Protein AF-A0A962NFB7-F1 (afdb_monomer_lite)

pLDDT: mean 92.89, std 8.45, range [60.53, 98.75]

Sequence (131 aa):
GVVGYKTHCKMLLVVRREGEKLRRYAHLSTGNYHPGTSTAYTDIGLLTSDRDLCEDVNKLFSQMSGLGPVIKLKYLLQSPFTLHRGMLEKIGREIEHAAAGRPARIMAKMNSLSEPTVIQALYEASIAGVQ

Structure (mmCIF, N/CA/C/O backbone):
data_AF-A0A962NFB7-F1
#
_entry.id   AF-A0A962NFB7-F1
#
loop_
_atom_site.group_PDB
_atom_site.id
_atom_site.type_symbol
_atom_site.label_atom_id
_atom_site.label_alt_id
_atom_site.label_comp_id
_atom_site.label_asym_id
_atom_site.label_entity_id
_atom_site.label_seq_id
_atom_site.pdbx_PDB_ins_code
_atom_site.Cartn_x
_atom_site.Cartn_y
_atom_site.Cartn_z
_atom_site.occupancy
_atom_site.B_iso_or_equiv
_atom_site.auth_seq_id
_atom_site.auth_comp_id
_atom_site.auth_asym_id
_atom_site.auth_atom_id
_atom_site.pdbx_PDB_model_num
ATOM 1 N N . GLY A 1 1 ? 5.540 0.013 18.878 1.00 66.75 1 GLY A N 1
ATOM 2 C CA . GLY A 1 1 ? 6.089 -0.043 17.507 1.00 66.75 1 GLY A CA 1
ATOM 3 C C . GLY A 1 1 ? 6.787 -1.372 17.314 1.00 66.75 1 GLY A C 1
ATOM 4 O O . GLY A 1 1 ? 7.041 -2.045 18.304 1.00 66.75 1 GLY A O 1
ATOM 5 N N . VAL A 1 2 ? 7.107 -1.761 16.080 1.00 69.50 2 VAL A N 1
ATOM 6 C CA . VAL A 1 2 ? 7.889 -2.988 15.846 1.00 69.50 2 VAL A CA 1
ATOM 7 C C . VAL A 1 2 ? 9.354 -2.704 16.192 1.00 69.50 2 VAL A C 1
ATOM 9 O O . VAL A 1 2 ? 9.937 -1.759 15.660 1.00 69.50 2 VAL A O 1
ATOM 12 N N . VAL A 1 3 ? 9.935 -3.480 17.111 1.00 74.00 3 VAL A N 1
ATOM 13 C CA . VAL A 1 3 ? 11.329 -3.301 17.554 1.00 74.00 3 VAL A CA 1
ATOM 14 C C . VAL A 1 3 ? 12.264 -3.365 16.343 1.00 74.00 3 VAL A C 1
ATOM 16 O O . VAL A 1 3 ? 12.136 -4.255 15.509 1.00 74.00 3 VAL A O 1
ATOM 19 N N . GLY A 1 4 ? 13.175 -2.395 16.230 1.00 78.06 4 GLY A N 1
ATOM 20 C CA . GLY A 1 4 ? 14.117 -2.294 15.109 1.00 78.06 4 GLY A CA 1
ATOM 21 C C . GLY A 1 4 ? 13.579 -1.590 13.856 1.00 78.06 4 GLY A C 1
ATOM 22 O O . GLY A 1 4 ? 14.352 -1.353 12.933 1.00 78.06 4 GLY A O 1
ATOM 23 N N . TYR A 1 5 ? 12.301 -1.188 13.822 1.00 81.31 5 TYR A N 1
ATOM 24 C CA . TYR A 1 5 ? 11.704 -0.535 12.652 1.00 81.31 5 TYR A CA 1
ATOM 25 C C . TYR A 1 5 ? 11.074 0.817 12.979 1.00 81.31 5 TYR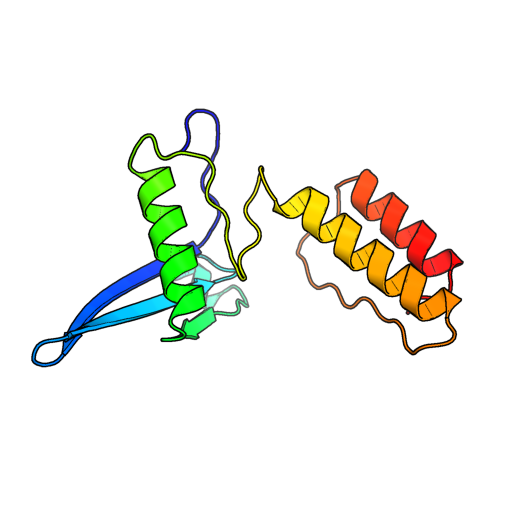 A C 1
ATOM 27 O O . TYR A 1 5 ? 10.320 0.984 13.941 1.00 81.31 5 TYR A O 1
ATOM 35 N N . LYS A 1 6 ? 11.329 1.798 12.109 1.00 84.31 6 LYS A N 1
ATOM 36 C CA . LYS A 1 6 ? 10.626 3.083 12.137 1.00 84.31 6 LYS A CA 1
ATOM 37 C C . LYS A 1 6 ? 9.248 2.930 11.497 1.00 84.31 6 LYS A C 1
ATOM 39 O O . LYS A 1 6 ? 9.107 2.356 10.422 1.00 84.31 6 LYS A O 1
ATOM 44 N N . THR A 1 7 ? 8.230 3.488 12.143 1.00 88.31 7 THR A N 1
ATOM 45 C CA . THR A 1 7 ? 6.879 3.562 11.574 1.00 88.31 7 THR A CA 1
ATOM 46 C C . THR A 1 7 ? 6.779 4.789 10.670 1.00 88.31 7 THR A C 1
ATOM 48 O O . THR A 1 7 ? 6.965 5.906 11.139 1.00 88.31 7 THR A O 1
ATOM 51 N N . HIS A 1 8 ? 6.477 4.583 9.385 1.00 92.81 8 HIS A N 1
ATOM 52 C CA . HIS A 1 8 ? 6.335 5.662 8.394 1.00 92.81 8 HIS A CA 1
ATOM 53 C C . HIS A 1 8 ? 4.958 5.694 7.703 1.00 92.81 8 HIS A C 1
ATOM 55 O O . HIS A 1 8 ? 4.676 6.589 6.903 1.00 92.81 8 HIS A O 1
ATOM 61 N N . CYS A 1 9 ? 4.079 4.727 7.978 1.00 93.44 9 CYS A N 1
ATOM 62 C CA . CYS A 1 9 ? 2.698 4.768 7.502 1.00 93.44 9 CYS A CA 1
ATOM 63 C C . CYS A 1 9 ? 1.920 5.874 8.226 1.00 93.44 9 CYS A C 1
ATOM 65 O O . CYS A 1 9 ? 2.101 6.073 9.428 1.00 93.44 9 CYS A O 1
ATOM 67 N N . LYS A 1 10 ? 1.033 6.574 7.513 1.00 95.69 10 LYS A N 1
ATOM 68 C CA . LYS A 1 10 ? 0.116 7.542 8.120 1.00 95.69 10 LYS A CA 1
ATOM 69 C C . LYS A 1 10 ? -1.289 7.008 7.998 1.00 95.69 10 LYS A C 1
ATOM 71 O O . LYS A 1 10 ? -1.876 7.000 6.921 1.00 95.69 10 LYS A O 1
ATOM 76 N N . MET A 1 11 ? -1.784 6.506 9.118 1.00 96.31 11 MET A N 1
ATOM 77 C CA . MET A 1 11 ? -3.095 5.893 9.212 1.00 96.31 11 MET A CA 1
ATOM 78 C C . MET A 1 11 ? -3.775 6.340 10.497 1.00 96.31 11 MET A C 1
ATOM 80 O O . MET A 1 11 ? -3.103 6.625 11.487 1.00 96.31 11 MET A O 1
ATOM 84 N N . LEU A 1 12 ? -5.097 6.401 10.468 1.00 97.00 12 LEU A N 1
ATOM 85 C CA . LEU A 1 12 ? -5.939 6.650 11.629 1.00 97.00 12 LEU A CA 1
ATOM 86 C C . LEU A 1 12 ? -7.107 5.670 11.582 1.00 97.00 12 LEU A C 1
ATOM 88 O O . LEU A 1 12 ? -7.645 5.400 10.510 1.00 97.00 12 LEU A O 1
ATOM 92 N N . LEU A 1 13 ? -7.490 5.136 1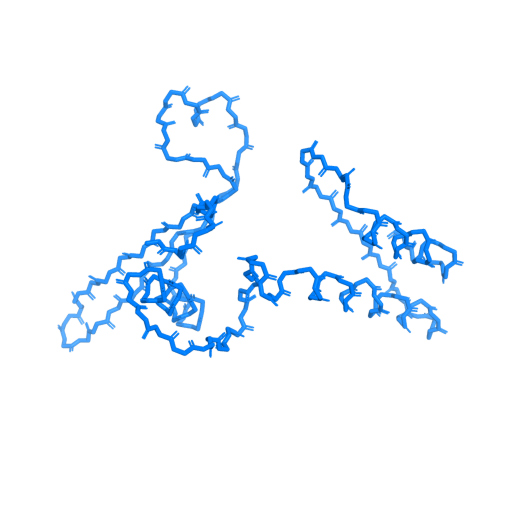2.739 1.00 97.75 13 LEU A N 1
ATOM 93 C CA . LEU A 1 13 ? -8.644 4.257 12.885 1.00 97.75 13 LEU A CA 1
ATOM 94 C C . LEU A 1 13 ? -9.585 4.843 13.934 1.00 97.75 13 LEU A C 1
ATOM 96 O O . LEU A 1 13 ? -9.206 4.997 15.093 1.00 97.75 13 LEU A O 1
ATOM 100 N N . VAL A 1 14 ? -10.817 5.145 13.532 1.00 97.88 14 VAL A N 1
ATOM 101 C CA . VAL A 1 14 ? -11.905 5.510 14.443 1.00 97.88 14 VAL A CA 1
ATOM 102 C C . VAL A 1 14 ? -12.782 4.289 14.645 1.00 97.88 14 VAL A C 1
ATOM 104 O O . VAL A 1 14 ? -13.303 3.730 13.680 1.00 97.88 14 VAL A O 1
ATOM 107 N N . VAL A 1 15 ? -12.985 3.901 15.901 1.00 96.75 15 VAL A N 1
ATOM 108 C CA . VAL A 1 15 ? -13.995 2.912 16.281 1.00 96.75 15 VAL A CA 1
ATOM 109 C C . VAL A 1 15 ? -15.134 3.658 16.961 1.00 96.75 15 VAL A C 1
ATOM 111 O O . VAL A 1 15 ? -14.949 4.254 18.019 1.00 96.75 15 VAL A O 1
ATOM 114 N N . ARG A 1 16 ? -16.311 3.648 16.338 1.00 97.31 16 ARG A N 1
ATOM 115 C CA . ARG A 1 16 ? -17.501 4.361 16.804 1.00 97.31 16 ARG A CA 1
ATOM 116 C C . ARG A 1 16 ? -18.615 3.366 17.098 1.00 97.31 16 ARG A C 1
ATOM 118 O O . ARG A 1 16 ? -18.866 2.456 16.313 1.00 97.31 16 ARG A O 1
ATOM 125 N N . ARG A 1 17 ? -19.311 3.550 18.219 1.00 97.25 17 ARG A N 1
ATOM 126 C CA . ARG A 1 17 ? -20.564 2.841 18.495 1.00 97.25 17 ARG A CA 1
ATOM 127 C C . ARG A 1 17 ? -21.703 3.522 17.736 1.00 97.25 17 ARG A C 1
ATOM 129 O O . ARG A 1 17 ? -21.922 4.718 17.906 1.00 97.25 17 ARG A O 1
ATOM 136 N N . GLU A 1 18 ? -22.415 2.757 16.918 1.00 96.62 18 GLU A N 1
ATOM 137 C CA . GLU A 1 18 ? -23.603 3.191 16.181 1.00 96.62 18 GLU A CA 1
ATOM 138 C C . GLU A 1 18 ? -24.757 2.239 16.512 1.00 96.62 18 GLU A C 1
ATOM 140 O O . GLU A 1 18 ? -24.816 1.104 16.031 1.00 96.62 18 GLU A O 1
ATOM 145 N N . GLY A 1 19 ? -25.635 2.686 17.416 1.00 95.50 19 GLY A N 1
ATOM 146 C CA . GLY A 1 19 ? -26.621 1.823 18.065 1.00 95.50 19 GLY A CA 1
ATOM 147 C C . GLY A 1 19 ? -25.937 0.693 18.838 1.00 95.50 19 GLY A C 1
ATOM 148 O O . GLY A 1 19 ? -25.038 0.924 19.648 1.00 95.50 19 GLY A O 1
ATOM 149 N N . GLU A 1 20 ? -26.330 -0.544 18.548 1.00 94.94 20 GLU A N 1
ATOM 150 C CA . GLU A 1 20 ? -25.762 -1.745 19.174 1.00 94.94 20 GLU A CA 1
ATOM 151 C C . GLU A 1 20 ? -24.484 -2.255 18.487 1.00 94.94 20 GLU A C 1
ATOM 153 O O . GLU A 1 20 ? -23.848 -3.189 18.976 1.00 94.94 20 GLU A O 1
ATOM 158 N N . LYS A 1 21 ? -24.074 -1.659 17.358 1.00 94.88 21 LYS A N 1
ATOM 159 C CA . LYS A 1 21 ? -22.941 -2.141 16.554 1.00 94.88 21 LYS A CA 1
ATOM 160 C C . LYS A 1 21 ? -21.720 -1.239 16.700 1.00 94.88 21 LYS A C 1
ATOM 162 O O . LYS A 1 21 ? -21.830 -0.022 16.837 1.00 94.88 21 LYS A O 1
ATOM 167 N N . LEU A 1 22 ? -20.533 -1.837 16.617 1.00 94.94 22 LEU A N 1
ATOM 168 C CA . LEU A 1 22 ? -19.289 -1.096 16.419 1.00 94.94 22 LEU A CA 1
ATOM 169 C C . LEU A 1 22 ? -19.031 -0.927 14.921 1.00 94.94 22 LEU A C 1
ATOM 171 O O . LEU A 1 22 ? -19.060 -1.893 14.156 1.00 94.94 22 LEU A O 1
ATOM 175 N N . ARG A 1 23 ? -18.761 0.308 14.513 1.00 96.50 23 ARG A N 1
ATOM 176 C CA . ARG A 1 23 ? -18.359 0.693 13.162 1.00 96.50 23 ARG A CA 1
ATOM 177 C C . ARG A 1 23 ? -16.930 1.200 13.191 1.00 96.50 23 ARG A C 1
ATOM 179 O O . ARG A 1 23 ? -16.503 1.834 14.156 1.00 96.50 23 ARG A O 1
ATOM 186 N N . ARG A 1 24 ? -16.187 0.898 12.131 1.00 97.88 24 ARG A N 1
ATOM 187 C CA . ARG A 1 24 ? -14.807 1.341 11.961 1.00 97.88 24 ARG A CA 1
ATOM 188 C C . ARG A 1 24 ? -14.710 2.250 10.749 1.00 97.88 24 ARG A C 1
ATOM 190 O O . ARG A 1 24 ? -15.329 1.970 9.726 1.00 97.88 24 ARG A O 1
ATOM 197 N N . TYR A 1 25 ? -13.914 3.299 10.891 1.00 98.31 25 TYR A N 1
ATOM 198 C CA . TYR A 1 25 ? -13.541 4.209 9.819 1.00 98.31 25 TYR A CA 1
ATOM 199 C C . TYR A 1 25 ? -12.027 4.312 9.803 1.00 98.31 25 TYR A C 1
ATOM 201 O O . TYR A 1 25 ? -11.416 4.534 10.849 1.00 98.31 25 TYR A O 1
ATOM 209 N N . ALA A 1 26 ? -11.424 4.139 8.635 1.00 98.44 26 ALA A N 1
ATOM 210 C CA . ALA A 1 26 ? -9.987 4.258 8.465 1.00 98.44 26 ALA A CA 1
ATOM 211 C C . ALA A 1 26 ? -9.664 5.451 7.572 1.00 98.44 26 ALA A C 1
ATOM 213 O O . ALA A 1 26 ? -10.321 5.668 6.554 1.00 98.44 26 ALA A O 1
ATOM 214 N N . HIS A 1 27 ? -8.626 6.191 7.942 1.00 98.25 27 HIS A N 1
ATOM 215 C CA . HIS A 1 27 ? -7.965 7.137 7.059 1.00 98.25 27 HIS A CA 1
ATOM 216 C C . HIS A 1 27 ? -6.554 6.635 6.753 1.00 98.25 27 HIS A C 1
ATOM 218 O O . HIS A 1 27 ? -5.831 6.275 7.683 1.00 98.25 27 HIS A O 1
ATOM 224 N N . LEU A 1 28 ? -6.158 6.612 5.480 1.00 97.62 28 LEU A N 1
ATOM 225 C CA . LEU A 1 28 ? -4.800 6.297 5.026 1.00 97.62 28 LEU A CA 1
ATOM 226 C C . LEU A 1 28 ? -4.278 7.450 4.170 1.00 97.62 28 LEU A C 1
ATOM 228 O O . LEU A 1 28 ? -5.000 7.924 3.299 1.00 97.62 28 LEU A O 1
ATOM 232 N N . SER A 1 29 ? -3.039 7.886 4.394 1.00 96.50 29 SER A N 1
ATOM 233 C CA . SER A 1 29 ? -2.470 9.053 3.709 1.00 96.50 29 SER A CA 1
ATOM 234 C C . SER A 1 29 ? -1.053 8.817 3.195 1.00 96.50 29 SER A C 1
ATOM 236 O O . SER A 1 29 ? -0.240 8.148 3.849 1.00 96.50 29 SER A O 1
ATOM 238 N N . THR A 1 30 ? -0.733 9.424 2.048 1.00 95.88 30 THR A N 1
ATOM 239 C CA . THR A 1 30 ? 0.656 9.564 1.575 1.00 95.88 30 THR A CA 1
ATOM 240 C C . THR A 1 30 ? 1.451 10.528 2.464 1.00 95.88 30 THR A C 1
ATOM 242 O O . THR A 1 30 ? 2.628 10.274 2.754 1.00 95.88 30 THR A O 1
ATOM 245 N N . GLY A 1 31 ? 0.773 11.556 2.978 1.00 92.44 31 GLY A N 1
ATOM 246 C CA . GLY A 1 31 ? 1.318 12.659 3.766 1.00 92.44 31 GLY A CA 1
ATOM 247 C C . GLY A 1 31 ? 1.153 12.508 5.267 1.00 92.44 31 GLY A C 1
ATOM 248 O O . GLY A 1 31 ? 0.478 11.600 5.752 1.00 92.44 31 GLY A O 1
ATOM 249 N N . ASN A 1 32 ? 1.783 13.413 6.014 1.00 91.75 32 ASN A N 1
ATOM 250 C CA . ASN A 1 32 ? 1.646 13.510 7.466 1.00 91.75 32 ASN A CA 1
ATOM 251 C C . ASN A 1 32 ? 0.480 14.416 7.895 1.00 91.75 32 ASN A C 1
ATOM 253 O O . ASN A 1 32 ? -0.057 15.177 7.100 1.00 91.75 32 ASN A O 1
ATOM 257 N N . TYR A 1 33 ? 0.083 14.304 9.165 1.00 90.00 33 TYR A N 1
ATOM 258 C CA . TYR A 1 33 ? -1.019 15.081 9.748 1.00 90.00 33 TYR A CA 1
ATOM 259 C C . TYR A 1 33 ? -0.575 16.441 10.312 1.00 90.00 33 TYR A C 1
ATOM 261 O O . TYR A 1 33 ? -1.358 17.096 10.993 1.00 90.00 33 TYR A O 1
ATOM 269 N N . HIS A 1 34 ? 0.678 16.858 10.099 1.00 89.75 34 HIS A N 1
ATOM 270 C CA . HIS A 1 34 ? 1.198 18.101 10.656 1.00 89.75 34 HIS A CA 1
ATOM 271 C C . HIS A 1 34 ? 0.666 19.306 9.852 1.00 89.75 34 HIS A C 1
ATOM 273 O O . HIS A 1 34 ? 1.018 19.445 8.674 1.00 89.75 34 HIS A O 1
ATOM 279 N N . PRO A 1 35 ? -0.119 20.218 10.468 1.00 82.56 35 PRO A N 1
ATOM 280 C CA . PRO A 1 35 ? -0.798 21.304 9.752 1.00 82.56 35 PRO A CA 1
ATOM 281 C C . PRO A 1 35 ? 0.144 22.213 8.956 1.00 82.56 35 PRO A C 1
ATOM 283 O O . PRO A 1 35 ? -0.195 22.672 7.871 1.00 82.56 35 PRO A O 1
ATOM 286 N N . GLY A 1 36 ? 1.355 22.445 9.476 1.00 81.25 36 GLY A N 1
ATOM 287 C CA . GLY A 1 36 ? 2.347 23.300 8.819 1.00 81.25 36 GLY A CA 1
ATOM 288 C C . GLY A 1 36 ? 2.916 22.722 7.521 1.00 81.25 36 GLY A C 1
ATOM 289 O O . GLY A 1 36 ? 3.398 23.476 6.687 1.00 81.25 36 GLY A O 1
ATOM 290 N N . THR A 1 37 ? 2.867 21.399 7.331 1.00 81.12 37 THR A N 1
ATOM 291 C CA . THR A 1 37 ? 3.320 20.764 6.085 1.00 81.12 37 THR A CA 1
ATOM 292 C C . THR A 1 37 ? 2.149 20.418 5.173 1.00 81.12 37 THR A C 1
ATOM 294 O O . THR A 1 37 ? 2.294 20.491 3.959 1.00 81.12 37 THR A O 1
ATOM 297 N N . SER A 1 38 ? 0.966 20.115 5.711 1.00 80.62 38 SER A N 1
ATOM 298 C CA . SER A 1 38 ? -0.190 19.734 4.887 1.00 80.62 38 SER A CA 1
ATOM 299 C C . SER A 1 38 ? -0.688 20.842 3.950 1.00 80.62 38 SER A C 1
ATOM 301 O O . SER A 1 38 ? -1.406 20.550 3.004 1.00 80.62 38 SER A O 1
ATOM 303 N N . THR A 1 39 ? -0.329 22.106 4.196 1.00 81.25 39 THR A N 1
ATOM 304 C CA . THR A 1 39 ? -0.636 23.235 3.299 1.00 81.25 39 THR A CA 1
ATOM 305 C C . THR A 1 39 ? 0.397 23.429 2.188 1.00 81.25 39 THR A C 1
ATOM 307 O O . THR A 1 39 ? 0.092 24.063 1.182 1.00 81.25 39 THR A O 1
ATOM 310 N N . ALA A 1 40 ? 1.611 22.902 2.362 1.00 87.12 40 ALA A N 1
ATOM 311 C CA . ALA A 1 40 ? 2.726 23.081 1.434 1.00 87.12 40 ALA A CA 1
ATOM 312 C C . ALA A 1 40 ? 2.955 21.865 0.520 1.00 87.12 40 ALA A C 1
ATOM 314 O O . ALA A 1 40 ? 3.514 22.013 -0.565 1.00 87.12 40 ALA A O 1
ATOM 315 N N . TYR A 1 41 ? 2.539 20.668 0.944 1.00 88.88 41 TYR A N 1
ATOM 316 C CA . TYR A 1 41 ? 2.708 19.428 0.185 1.00 88.88 41 TYR A CA 1
ATOM 317 C C . TYR A 1 41 ? 1.391 18.959 -0.432 1.00 88.88 41 TYR A C 1
ATOM 319 O O . TYR A 1 41 ? 0.318 19.107 0.146 1.00 88.88 41 TYR A O 1
ATOM 327 N N . THR A 1 42 ? 1.482 18.370 -1.624 1.00 92.12 42 THR A N 1
ATOM 328 C CA . THR A 1 42 ? 0.354 17.678 -2.253 1.00 92.12 42 THR A CA 1
ATOM 329 C C . THR A 1 42 ? 0.357 16.221 -1.821 1.00 92.12 42 THR A C 1
ATOM 331 O O . THR A 1 42 ? 1.278 15.475 -2.154 1.00 92.12 42 THR A O 1
ATOM 334 N N . ASP A 1 43 ? -0.698 15.817 -1.125 1.00 93.94 43 ASP A N 1
ATOM 335 C CA . ASP A 1 43 ? -0.887 14.466 -0.616 1.00 93.94 43 ASP A CA 1
ATOM 336 C C . ASP A 1 43 ? -2.288 13.945 -0.934 1.00 93.94 43 ASP A C 1
ATOM 338 O O . ASP A 1 43 ? -3.227 14.714 -1.145 1.00 93.94 43 ASP A O 1
ATOM 342 N N . ILE A 1 44 ? -2.429 12.620 -0.957 1.00 94.88 44 ILE A N 1
ATOM 343 C CA . ILE A 1 44 ? -3.714 11.944 -1.138 1.00 94.88 44 ILE A CA 1
ATOM 344 C C . ILE A 1 44 ? -4.085 11.262 0.176 1.00 94.88 44 ILE A C 1
ATOM 346 O O . ILE A 1 44 ? -3.281 10.524 0.752 1.00 94.88 44 ILE A O 1
ATOM 350 N N . GLY A 1 45 ? -5.321 11.493 0.617 1.00 95.69 45 GLY A N 1
ATOM 351 C CA . GLY A 1 45 ? -5.946 10.820 1.750 1.00 95.69 45 GLY A CA 1
ATOM 352 C C . GLY A 1 45 ? -7.139 9.979 1.302 1.00 95.69 45 GLY A C 1
ATOM 353 O O . GLY A 1 45 ? -7.992 10.448 0.551 1.00 95.69 45 GLY A O 1
ATOM 354 N N . LEU A 1 46 ? -7.210 8.738 1.775 1.00 97.88 46 LEU A N 1
ATOM 355 C CA . LEU A 1 46 ? -8.363 7.857 1.626 1.00 97.88 46 LEU A CA 1
ATOM 356 C C . LEU A 1 46 ? -9.073 7.751 2.973 1.00 97.88 46 LEU A C 1
ATOM 358 O O . LEU A 1 46 ? -8.541 7.123 3.885 1.00 97.88 46 LEU A O 1
ATOM 362 N N . LEU A 1 47 ? -10.278 8.313 3.080 1.00 98.25 47 LEU A N 1
ATOM 363 C CA . LEU A 1 47 ? -11.202 8.054 4.185 1.00 98.25 47 LEU A CA 1
ATOM 364 C C . LEU A 1 47 ? -12.203 6.976 3.760 1.00 98.25 47 LEU A C 1
ATOM 366 O O . LEU A 1 47 ? -12.870 7.119 2.738 1.00 98.25 47 LEU A O 1
ATOM 370 N N . THR A 1 48 ? -12.322 5.899 4.534 1.00 98.25 48 THR A N 1
ATOM 371 C CA . THR A 1 48 ? -13.186 4.766 4.187 1.00 98.25 48 THR A CA 1
ATOM 372 C C . THR A 1 48 ? -13.864 4.139 5.402 1.00 98.25 48 THR A C 1
ATOM 374 O O . THR A 1 48 ? -13.396 4.261 6.534 1.00 98.25 48 THR A O 1
ATOM 377 N N . SER A 1 49 ? -14.960 3.428 5.140 1.00 97.94 49 SER A N 1
ATOM 378 C CA . SER A 1 49 ? -15.614 2.496 6.068 1.00 97.94 49 SER A CA 1
ATOM 379 C C . SER A 1 49 ? -15.667 1.066 5.508 1.00 97.94 49 SER A C 1
ATOM 381 O O . SER A 1 49 ? -16.429 0.233 6.004 1.00 97.94 49 SER A O 1
ATOM 383 N N . ASP A 1 50 ? -14.870 0.773 4.469 1.00 98.00 50 ASP A N 1
ATOM 384 C CA . ASP A 1 50 ? -14.731 -0.580 3.931 1.00 98.00 50 ASP A CA 1
ATOM 385 C C . ASP A 1 50 ? -14.291 -1.535 5.041 1.00 98.00 50 ASP A C 1
ATOM 387 O O . ASP A 1 50 ? -13.253 -1.349 5.681 1.00 98.00 50 ASP A O 1
ATOM 391 N N . ARG A 1 51 ? -15.107 -2.564 5.277 1.00 96.12 51 ARG A N 1
ATOM 392 C CA . ARG A 1 51 ? -14.944 -3.456 6.425 1.00 96.12 51 ARG A CA 1
ATOM 393 C C . ARG A 1 51 ? -13.584 -4.141 6.421 1.00 96.12 51 ARG A C 1
ATOM 395 O O . ARG A 1 51 ? -12.965 -4.256 7.477 1.00 96.12 51 ARG A O 1
ATOM 402 N N . ASP A 1 52 ? -13.147 -4.612 5.262 1.00 96.81 52 ASP A N 1
ATOM 403 C CA . ASP A 1 52 ? -11.955 -5.437 5.160 1.00 96.81 52 ASP A CA 1
ATOM 404 C C . ASP A 1 52 ? -10.685 -4.568 5.200 1.00 96.81 52 ASP A C 1
ATOM 406 O O . ASP A 1 52 ? -9.712 -4.948 5.851 1.00 96.81 52 ASP A O 1
ATOM 410 N N . LEU A 1 53 ? -10.708 -3.362 4.616 1.00 97.19 53 LEU A N 1
ATOM 411 C CA . LEU A 1 53 ? -9.610 -2.400 4.753 1.00 97.19 53 LEU A CA 1
ATOM 412 C C . LEU A 1 53 ? -9.495 -1.870 6.189 1.00 97.19 53 LEU A C 1
ATOM 414 O O . LEU A 1 53 ? -8.392 -1.764 6.725 1.00 97.19 53 LEU A O 1
ATOM 418 N N . CYS A 1 54 ? -10.620 -1.579 6.849 1.00 97.56 54 CYS A N 1
ATOM 419 C CA . CYS A 1 54 ? -10.619 -1.197 8.261 1.00 97.56 54 CYS A CA 1
ATOM 420 C C . CYS A 1 54 ? -10.095 -2.320 9.168 1.00 97.56 54 CYS A C 1
ATOM 422 O O . CYS A 1 54 ? -9.427 -2.034 10.163 1.00 97.56 54 CYS A O 1
ATOM 424 N N . GLU A 1 55 ? -10.381 -3.584 8.846 1.00 95.75 55 GLU A N 1
ATOM 425 C CA . GLU A 1 55 ? -9.850 -4.734 9.582 1.00 95.75 55 GLU A CA 1
ATOM 426 C C . GLU A 1 55 ? -8.337 -4.896 9.377 1.00 95.75 55 GLU A C 1
ATOM 428 O O . GLU A 1 55 ? -7.614 -5.135 10.344 1.00 95.75 55 GLU A O 1
ATOM 433 N N . ASP A 1 56 ? -7.831 -4.690 8.158 1.00 95.94 56 ASP A N 1
ATOM 434 C CA . ASP A 1 56 ? -6.388 -4.669 7.889 1.00 95.94 56 ASP A CA 1
ATOM 435 C C . ASP A 1 56 ? -5.666 -3.584 8.709 1.00 95.94 56 ASP A C 1
ATOM 437 O O . ASP A 1 56 ? -4.642 -3.857 9.342 1.00 95.94 56 ASP A O 1
ATOM 441 N N . VAL A 1 57 ? -6.221 -2.368 8.762 1.00 96.00 57 VAL A N 1
ATOM 442 C CA . VAL A 1 57 ? -5.676 -1.266 9.577 1.00 96.00 57 VAL A CA 1
ATOM 443 C C . VAL A 1 57 ? -5.717 -1.608 11.071 1.00 96.00 57 VAL A C 1
ATOM 445 O O . VAL A 1 57 ? -4.746 -1.360 11.787 1.00 96.00 57 VAL A O 1
ATOM 448 N N . ASN A 1 58 ? -6.806 -2.215 11.551 1.00 94.19 58 ASN A N 1
ATOM 449 C CA . ASN A 1 58 ? -6.924 -2.664 12.939 1.00 94.19 58 ASN A CA 1
ATOM 450 C C . ASN A 1 58 ? -5.838 -3.691 13.301 1.00 94.19 58 ASN A C 1
ATOM 452 O O . ASN A 1 58 ? -5.147 -3.521 14.306 1.00 94.19 58 ASN A O 1
ATOM 456 N N . LYS A 1 59 ? -5.627 -4.705 12.452 1.00 92.25 59 LYS A N 1
ATOM 457 C CA . LYS A 1 59 ? -4.575 -5.719 12.638 1.00 92.25 59 LYS A CA 1
ATOM 458 C C . LYS A 1 59 ? -3.176 -5.104 12.679 1.00 92.25 59 LYS A C 1
ATOM 460 O O . LYS A 1 59 ? -2.374 -5.492 13.528 1.00 92.25 59 LYS A O 1
ATOM 465 N N . LEU A 1 60 ? -2.895 -4.136 11.802 1.00 91.69 60 LEU A N 1
ATOM 466 C CA . LEU A 1 60 ? -1.628 -3.398 11.804 1.00 91.69 60 LEU A CA 1
ATOM 467 C C . LEU A 1 60 ? -1.403 -2.661 13.127 1.00 91.69 60 LEU A C 1
ATOM 469 O O . LEU A 1 60 ? -0.329 -2.784 13.716 1.00 91.69 60 LEU A O 1
ATOM 473 N N . PHE A 1 61 ? -2.413 -1.941 13.626 1.00 91.62 61 PHE A N 1
ATOM 474 C CA . PHE A 1 61 ? -2.311 -1.271 14.924 1.00 91.62 61 PHE A CA 1
ATOM 475 C C . PHE A 1 61 ? -2.068 -2.267 16.059 1.00 91.62 61 PHE A C 1
ATOM 477 O O . PHE A 1 61 ? -1.163 -2.041 16.863 1.00 91.62 61 PHE A O 1
ATOM 484 N N . SER A 1 62 ? -2.796 -3.389 16.087 1.00 89.06 62 SER A N 1
ATOM 485 C CA . SER A 1 62 ? -2.594 -4.438 17.093 1.00 89.06 62 SER A CA 1
ATOM 486 C C . SER A 1 62 ? -1.166 -4.990 17.077 1.00 89.06 62 SER A C 1
ATOM 488 O O . SER A 1 62 ? -0.543 -5.073 18.136 1.00 89.06 62 SER A O 1
ATOM 490 N N . GLN A 1 63 ? -0.616 -5.283 15.892 1.00 85.75 63 GLN A N 1
ATOM 491 C CA . GLN A 1 63 ? 0.763 -5.762 15.731 1.00 85.75 63 GLN A CA 1
ATOM 492 C C . GLN A 1 63 ? 1.798 -4.716 16.176 1.00 85.75 63 GLN A C 1
ATOM 494 O O . GLN A 1 63 ? 2.842 -5.055 16.729 1.00 85.75 63 GLN A O 1
ATOM 499 N N . MET A 1 64 ? 1.526 -3.430 15.953 1.00 84.12 64 MET A N 1
ATOM 500 C CA . MET A 1 64 ? 2.412 -2.355 16.399 1.00 84.12 64 MET A CA 1
ATOM 501 C C . MET A 1 64 ? 2.375 -2.134 17.916 1.00 84.12 64 MET A C 1
ATOM 503 O O . MET A 1 64 ? 3.372 -1.653 18.467 1.00 84.12 64 MET A O 1
ATOM 507 N N . SER A 1 65 ? 1.247 -2.420 18.574 1.00 82.25 65 SER A N 1
ATOM 508 C CA . SER A 1 65 ? 1.048 -2.215 20.016 1.00 82.25 65 SER A CA 1
ATOM 509 C C . SER A 1 65 ? 1.408 -3.422 20.888 1.00 82.25 65 SER A C 1
ATOM 511 O O . SER A 1 65 ? 1.638 -3.239 22.079 1.00 82.25 65 SER A O 1
ATOM 513 N N . GLY A 1 66 ? 1.478 -4.635 20.336 1.00 70.00 66 GLY A N 1
ATOM 514 C CA . GLY A 1 66 ? 1.779 -5.844 21.106 1.00 70.00 66 GLY A CA 1
ATOM 515 C C . GLY A 1 66 ? 2.181 -7.021 20.219 1.00 70.00 66 GLY A C 1
ATOM 516 O O . GLY A 1 66 ? 1.859 -7.038 19.034 1.00 70.00 66 GLY A O 1
ATOM 517 N N . LEU A 1 67 ? 2.908 -7.984 20.801 1.00 60.53 67 LEU A N 1
ATOM 518 C CA . LEU A 1 67 ? 3.407 -9.221 20.179 1.00 60.53 67 LEU A CA 1
ATOM 519 C C . LEU A 1 67 ? 2.263 -10.036 19.549 1.00 60.53 67 LEU A C 1
ATOM 521 O O . LEU A 1 67 ? 1.706 -10.942 20.163 1.00 60.53 67 LEU A O 1
ATOM 525 N N . GLY A 1 68 ? 1.894 -9.683 18.322 1.00 60.75 68 GLY A N 1
ATOM 526 C CA . GLY A 1 68 ? 0.950 -10.420 17.494 1.00 60.75 68 GLY A CA 1
ATOM 527 C C . GLY A 1 68 ? 1.687 -11.304 16.484 1.00 60.75 68 GLY A C 1
ATOM 528 O O . GLY A 1 68 ? 2.758 -10.914 16.007 1.00 60.75 68 GLY A O 1
ATOM 529 N N . PRO A 1 69 ? 1.136 -12.480 16.129 1.00 63.66 69 PRO A N 1
ATOM 530 C CA . PRO A 1 69 ? 1.686 -13.320 15.068 1.00 63.66 69 PRO A CA 1
ATOM 531 C C . PRO A 1 69 ? 1.654 -12.597 13.712 1.00 63.66 69 PRO A C 1
ATOM 533 O O . PRO A 1 69 ? 1.031 -11.545 13.558 1.00 63.66 69 PRO A O 1
ATOM 536 N N . VAL A 1 70 ? 2.320 -13.177 12.710 1.00 65.12 70 VAL A N 1
ATOM 537 C CA . VAL A 1 70 ? 2.317 -12.670 11.329 1.00 65.12 70 VAL A CA 1
ATOM 538 C C . VAL A 1 70 ? 0.877 -12.461 10.853 1.00 65.12 70 VAL A C 1
ATOM 540 O O . VAL A 1 70 ? 0.088 -13.402 10.770 1.00 65.12 70 VAL A O 1
ATOM 543 N N . ILE A 1 71 ? 0.533 -11.213 10.540 1.00 79.88 71 ILE A N 1
ATOM 544 C CA . ILE A 1 71 ? -0.808 -10.831 10.102 1.00 79.88 71 ILE A CA 1
ATOM 545 C C . ILE A 1 71 ? -0.946 -11.024 8.592 1.00 79.88 71 ILE A C 1
ATOM 547 O O . ILE A 1 71 ? -0.197 -10.462 7.795 1.00 79.88 71 I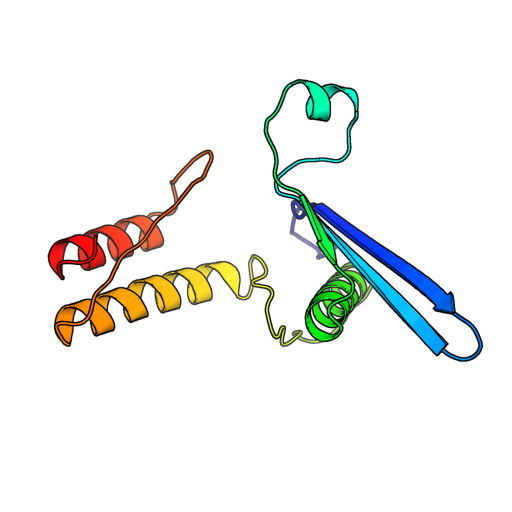LE A O 1
ATOM 551 N N . LYS A 1 72 ? -1.941 -11.815 8.180 1.00 85.69 72 LYS A N 1
ATOM 552 C CA . LYS A 1 72 ? -2.382 -11.853 6.784 1.00 85.69 72 LYS A CA 1
ATOM 553 C C . LYS A 1 72 ? -3.361 -10.703 6.553 1.00 85.69 72 LYS A C 1
ATOM 555 O O . LYS A 1 72 ? -4.458 -10.686 7.123 1.00 85.69 72 LYS A O 1
ATOM 560 N N . LEU A 1 73 ? -2.926 -9.755 5.732 1.00 93.56 73 LEU A N 1
ATOM 561 C CA . LEU A 1 73 ? -3.699 -8.601 5.283 1.00 93.56 73 LEU A CA 1
ATOM 562 C C . LEU A 1 73 ? -4.376 -8.929 3.949 1.00 93.56 73 LEU A C 1
ATOM 564 O O . LEU A 1 73 ? -3.840 -9.715 3.160 1.00 93.56 73 LEU A O 1
ATOM 568 N N . LYS A 1 74 ? -5.569 -8.379 3.717 1.00 94.75 74 LYS A N 1
ATOM 569 C CA . LYS A 1 74 ? -6.358 -8.639 2.503 1.00 94.75 74 LYS A CA 1
ATOM 570 C C . LYS A 1 74 ? -6.045 -7.647 1.385 1.00 94.75 74 LYS A C 1
ATOM 572 O O . LYS A 1 74 ? -5.917 -8.052 0.233 1.00 94.75 74 LYS A O 1
ATOM 577 N N . TYR A 1 75 ? -5.926 -6.371 1.725 1.00 95.25 75 TYR A N 1
ATOM 578 C CA . TYR A 1 75 ? -5.674 -5.276 0.796 1.00 95.25 75 TYR A CA 1
ATOM 579 C C . TYR A 1 75 ? -4.319 -4.618 1.027 1.00 95.25 75 TYR A C 1
ATOM 581 O O . TYR A 1 75 ? -3.653 -4.240 0.063 1.00 95.25 75 TYR A O 1
ATOM 589 N N . LEU A 1 76 ? -3.910 -4.455 2.288 1.00 95.75 76 LEU A N 1
ATOM 590 C CA . LEU A 1 76 ? -2.700 -3.703 2.599 1.00 95.75 76 LEU A CA 1
ATOM 591 C C . LEU A 1 76 ? -1.428 -4.518 2.364 1.00 95.75 76 LEU A C 1
ATOM 593 O O . LEU A 1 76 ? -1.290 -5.662 2.794 1.00 95.75 76 LEU A O 1
ATOM 597 N N . LEU A 1 77 ? -0.457 -3.862 1.735 1.00 95.12 77 LEU A N 1
ATOM 598 C CA . LEU A 1 77 ? 0.927 -4.305 1.687 1.00 95.12 77 LEU A CA 1
ATOM 599 C C . LEU A 1 77 ? 1.733 -3.539 2.741 1.00 95.12 77 LEU A C 1
ATOM 601 O O . LEU A 1 77 ? 1.727 -2.309 2.768 1.00 95.12 77 LEU A O 1
ATOM 605 N N . GLN A 1 78 ? 2.432 -4.263 3.609 1.00 91.88 78 GLN A N 1
ATOM 606 C CA . GLN A 1 78 ? 3.148 -3.716 4.757 1.00 91.88 78 GLN A CA 1
ATOM 607 C C . GLN A 1 78 ? 4.651 -3.927 4.590 1.00 91.88 78 GLN A C 1
ATOM 609 O O . GLN A 1 78 ? 5.108 -5.035 4.317 1.00 91.88 78 GLN A O 1
ATOM 614 N N . SER A 1 79 ? 5.436 -2.875 4.808 1.00 91.75 79 SER A N 1
ATOM 615 C CA . SER A 1 79 ? 6.888 -2.994 4.948 1.00 91.75 79 SER A CA 1
ATOM 616 C C . SER A 1 79 ? 7.264 -3.402 6.381 1.00 91.75 79 SER A C 1
ATOM 618 O O . SER A 1 79 ? 6.635 -2.909 7.322 1.00 91.75 79 SER A O 1
ATOM 620 N N . PRO A 1 80 ? 8.277 -4.265 6.578 1.00 89.75 80 PRO A N 1
ATOM 621 C CA . PRO A 1 80 ? 9.111 -4.920 5.557 1.00 89.75 80 PRO A CA 1
ATOM 622 C C . PRO A 1 80 ? 8.543 -6.249 5.024 1.00 89.75 80 PRO A C 1
ATOM 624 O O . PRO A 1 80 ? 9.174 -6.894 4.198 1.00 89.75 80 PRO A O 1
ATOM 627 N N . PHE A 1 81 ? 7.379 -6.690 5.503 1.00 89.25 81 PHE A N 1
ATOM 628 C CA . PHE A 1 81 ? 6.957 -8.090 5.388 1.00 89.25 81 PHE A CA 1
ATOM 629 C C . PHE A 1 81 ? 6.369 -8.489 4.028 1.00 89.25 81 PHE A C 1
ATOM 631 O O . PHE A 1 81 ? 6.692 -9.551 3.503 1.00 89.25 81 PHE A O 1
ATOM 638 N N . THR A 1 82 ? 5.475 -7.678 3.460 1.00 93.62 82 THR A N 1
ATOM 639 C CA . THR A 1 82 ? 4.728 -8.030 2.239 1.00 93.62 82 THR A CA 1
ATOM 640 C C . THR A 1 82 ? 4.907 -7.036 1.103 1.00 93.62 82 THR A C 1
ATOM 642 O O . THR A 1 82 ? 4.706 -7.413 -0.046 1.00 93.62 82 THR A O 1
ATOM 645 N N . LEU A 1 83 ? 5.316 -5.794 1.386 1.00 95.56 83 LEU A N 1
ATOM 646 C CA . LEU A 1 83 ? 5.394 -4.745 0.367 1.00 95.56 83 LEU A CA 1
ATOM 647 C C . LEU A 1 83 ? 6.375 -5.062 -0.759 1.00 95.56 83 LEU A C 1
ATOM 649 O O . LEU A 1 83 ? 5.983 -4.993 -1.917 1.00 95.56 83 LEU A O 1
ATOM 653 N N . HIS A 1 84 ? 7.618 -5.424 -0.440 1.00 96.31 84 HIS A N 1
ATOM 654 C CA . HIS A 1 84 ? 8.644 -5.658 -1.462 1.00 96.31 84 HIS A CA 1
ATOM 655 C C . HIS A 1 84 ? 8.264 -6.813 -2.397 1.00 96.31 84 HIS A C 1
ATOM 657 O O . HIS A 1 84 ? 8.098 -6.604 -3.597 1.00 96.31 84 HIS A O 1
ATOM 663 N N . ARG A 1 85 ? 7.983 -7.992 -1.828 1.00 96.69 85 ARG A N 1
ATOM 664 C CA . ARG A 1 85 ? 7.504 -9.154 -2.589 1.00 96.69 85 ARG A CA 1
ATOM 665 C C . ARG A 1 85 ? 6.232 -8.841 -3.382 1.00 96.69 85 ARG A C 1
ATOM 667 O O . ARG A 1 85 ? 6.164 -9.149 -4.564 1.00 96.69 85 ARG A O 1
ATOM 674 N N . GLY A 1 86 ? 5.252 -8.185 -2.759 1.00 96.94 86 GLY A N 1
ATOM 675 C CA . GLY A 1 86 ? 3.993 -7.830 -3.414 1.00 96.94 86 GLY A CA 1
ATOM 676 C C . GLY A 1 86 ? 4.159 -6.842 -4.573 1.00 96.94 86 GLY A C 1
ATOM 677 O O . GLY A 1 86 ? 3.374 -6.884 -5.517 1.00 96.94 86 GLY A O 1
ATOM 678 N N . MET A 1 87 ? 5.172 -5.968 -4.539 1.00 97.75 87 MET A N 1
ATOM 679 C CA . MET A 1 87 ? 5.509 -5.104 -5.675 1.00 97.75 87 MET A CA 1
ATOM 680 C C . MET A 1 87 ? 6.095 -5.906 -6.838 1.00 97.75 87 MET A C 1
ATOM 682 O O . MET A 1 87 ? 5.643 -5.726 -7.966 1.00 97.75 87 MET A O 1
ATOM 686 N N . LEU A 1 88 ? 7.033 -6.820 -6.570 1.00 98.50 88 LEU A N 1
ATOM 687 C CA . LEU A 1 88 ? 7.611 -7.688 -7.604 1.00 98.50 88 LEU A CA 1
ATOM 688 C C . LEU A 1 88 ? 6.550 -8.586 -8.254 1.00 98.50 88 LEU A C 1
ATOM 690 O O . LEU A 1 88 ? 6.492 -8.677 -9.475 1.00 98.50 88 LEU A O 1
ATOM 694 N N . GLU A 1 89 ? 5.649 -9.170 -7.459 1.00 98.44 89 GLU A N 1
ATOM 695 C CA . GLU A 1 89 ? 4.526 -9.976 -7.961 1.00 98.44 89 GLU A CA 1
ATOM 696 C C . GLU A 1 89 ? 3.597 -9.163 -8.878 1.00 98.44 89 GLU A C 1
ATOM 698 O O . GLU A 1 89 ? 3.141 -9.656 -9.909 1.00 98.44 89 GLU A O 1
ATOM 703 N N . LYS A 1 90 ? 3.325 -7.896 -8.538 1.00 98.44 90 LYS A N 1
ATOM 704 C CA . LYS A 1 90 ? 2.499 -7.011 -9.375 1.00 98.44 90 LYS A CA 1
ATOM 705 C C . LYS A 1 90 ? 3.174 -6.657 -10.696 1.00 98.44 90 LYS A C 1
ATOM 707 O O . LYS A 1 90 ? 2.479 -6.615 -11.705 1.00 98.44 90 LYS A O 1
ATOM 712 N N . ILE A 1 91 ? 4.486 -6.421 -10.689 1.00 98.75 91 ILE A N 1
ATOM 713 C CA . ILE A 1 91 ? 5.265 -6.171 -11.910 1.00 98.75 91 ILE A CA 1
ATOM 714 C C . ILE A 1 91 ? 5.281 -7.432 -12.786 1.00 98.75 91 ILE A C 1
ATOM 716 O O . ILE A 1 91 ? 4.938 -7.359 -13.964 1.00 98.75 91 ILE A O 1
ATOM 720 N N . GLY A 1 92 ? 5.577 -8.595 -12.196 1.00 98.69 92 GLY A N 1
ATOM 721 C CA . GLY A 1 92 ? 5.565 -9.888 -12.888 1.00 98.69 92 GLY A CA 1
ATOM 722 C C . GLY A 1 92 ? 4.216 -10.210 -13.532 1.00 98.69 92 GLY A C 1
ATOM 723 O O . GLY A 1 92 ? 4.158 -10.647 -14.676 1.00 98.69 92 GLY A O 1
ATOM 724 N N . ARG A 1 93 ? 3.109 -9.891 -12.856 1.00 98.69 93 ARG A N 1
ATOM 725 C CA . ARG A 1 93 ? 1.768 -10.042 -13.432 1.00 98.69 93 ARG A CA 1
ATOM 726 C C . ARG A 1 93 ? 1.567 -9.204 -14.703 1.00 98.69 93 ARG A C 1
ATOM 728 O O . ARG A 1 93 ? 0.935 -9.681 -15.640 1.00 98.69 93 ARG A O 1
ATOM 735 N N . GLU A 1 94 ? 2.076 -7.971 -14.762 1.00 98.69 94 GLU A N 1
ATOM 736 C CA . GLU A 1 94 ? 1.980 -7.163 -15.990 1.00 98.69 94 GLU A CA 1
ATOM 737 C C . GLU A 1 94 ? 2.859 -7.737 -17.114 1.00 98.69 94 GLU A C 1
ATOM 739 O O . GLU A 1 94 ? 2.442 -7.728 -18.271 1.00 98.69 94 GLU A O 1
ATOM 744 N N . ILE A 1 95 ? 4.012 -8.331 -16.785 1.00 98.75 95 ILE A N 1
ATOM 745 C CA . ILE A 1 95 ? 4.834 -9.085 -17.751 1.00 98.75 95 ILE A CA 1
ATOM 746 C C . ILE A 1 95 ? 4.040 -10.255 -18.342 1.00 98.75 95 ILE A C 1
ATOM 748 O O . ILE A 1 95 ? 3.980 -10.411 -19.560 1.00 98.75 95 ILE A O 1
ATOM 752 N N . GLU A 1 96 ? 3.373 -11.050 -17.502 1.00 98.56 96 GLU A N 1
ATOM 753 C CA . GLU A 1 96 ? 2.509 -12.151 -17.954 1.00 98.56 96 GLU A CA 1
ATOM 754 C C . GLU A 1 96 ? 1.335 -11.658 -18.812 1.00 98.56 96 GLU A C 1
ATOM 756 O O . GLU A 1 96 ? 0.867 -12.354 -19.717 1.00 98.56 96 GLU A O 1
ATOM 761 N N . HIS A 1 97 ? 0.818 -10.460 -18.531 1.00 98.50 97 HIS A N 1
ATOM 762 C CA . HIS A 1 97 ? -0.211 -9.838 -19.356 1.00 98.50 97 HIS A CA 1
ATOM 763 C C . HIS A 1 97 ? 0.334 -9.489 -20.746 1.00 98.50 97 HIS A C 1
ATOM 765 O O . HIS A 1 97 ? -0.279 -9.899 -21.736 1.00 98.50 97 HIS A O 1
ATOM 771 N N . ALA A 1 98 ? 1.489 -8.823 -20.819 1.00 98.44 98 ALA A N 1
ATOM 772 C CA . ALA A 1 98 ? 2.133 -8.456 -22.079 1.00 98.44 98 ALA A CA 1
ATOM 773 C C . ALA A 1 98 ? 2.505 -9.690 -22.916 1.00 98.44 98 ALA A C 1
ATOM 775 O O . ALA A 1 98 ? 2.171 -9.757 -24.099 1.00 98.44 98 ALA A O 1
ATOM 776 N N . ALA A 1 99 ? 3.096 -10.714 -22.290 1.00 97.50 99 ALA A N 1
ATOM 777 C CA . ALA A 1 99 ? 3.454 -11.972 -22.949 1.00 97.50 99 ALA A CA 1
ATOM 778 C C . ALA A 1 99 ? 2.233 -12.712 -23.528 1.00 97.50 99 ALA A C 1
ATOM 780 O O . ALA A 1 99 ? 2.334 -13.381 -24.553 1.00 97.50 99 ALA A O 1
ATOM 781 N N . ALA A 1 100 ? 1.062 -12.560 -22.902 1.00 98.12 100 ALA A N 1
ATOM 782 C CA . ALA A 1 100 ? -0.205 -13.097 -23.394 1.00 98.12 100 ALA A CA 1
ATOM 783 C C . ALA A 1 100 ? -0.903 -12.188 -24.431 1.00 98.12 100 ALA A C 1
ATOM 785 O O . ALA A 1 100 ? -2.064 -12.432 -24.764 1.00 98.12 100 ALA A O 1
ATOM 786 N N . GLY A 1 101 ? -0.251 -11.118 -24.903 1.00 97.56 101 GLY A N 1
ATOM 787 C CA . GLY A 1 101 ? -0.821 -10.151 -25.849 1.00 97.56 101 GLY A CA 1
ATOM 788 C C . GLY A 1 101 ? -1.951 -9.291 -25.268 1.00 97.56 101 GLY A C 1
ATOM 789 O O . GLY A 1 101 ? -2.726 -8.700 -26.021 1.00 97.56 101 GLY A O 1
ATOM 790 N N . ARG A 1 102 ? -2.087 -9.235 -23.937 1.00 98.12 102 ARG A N 1
ATOM 791 C CA . ARG A 1 102 ? -3.090 -8.406 -23.254 1.00 98.12 102 ARG A CA 1
ATOM 792 C C . ARG A 1 102 ? -2.532 -7.001 -22.999 1.00 98.12 102 ARG A C 1
ATOM 794 O O . ARG A 1 102 ? -1.321 -6.849 -22.855 1.00 98.12 102 ARG A O 1
ATOM 801 N N . PRO A 1 103 ? -3.395 -5.977 -22.862 1.00 97.81 103 PRO A N 1
ATOM 802 C CA . PRO A 1 103 ? -2.958 -4.667 -22.392 1.00 97.81 103 PRO A CA 1
ATOM 803 C C . PRO A 1 103 ? -2.254 -4.780 -21.032 1.00 97.81 103 PRO A C 1
ATOM 805 O O . PRO A 1 103 ? -2.822 -5.332 -20.086 1.00 97.81 103 PRO A O 1
ATOM 808 N N . ALA A 1 104 ? -1.038 -4.245 -20.947 1.00 98.50 104 ALA A N 1
ATOM 809 C CA . ALA A 1 104 ? -0.200 -4.263 -19.754 1.00 98.50 104 ALA A CA 1
ATOM 810 C C . ALA A 1 104 ? 0.432 -2.885 -19.550 1.00 98.50 104 ALA A C 1
ATOM 812 O O . ALA A 1 104 ? 1.009 -2.320 -20.484 1.00 98.50 104 ALA A O 1
ATOM 813 N N . ARG A 1 105 ? 0.293 -2.328 -18.343 1.00 98.31 105 ARG A N 1
ATOM 814 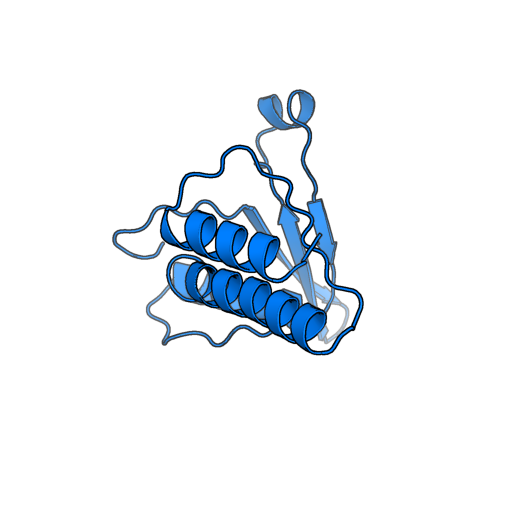C CA . ARG A 1 105 ? 0.782 -0.977 -18.038 1.00 98.31 105 ARG A CA 1
ATOM 815 C C . ARG A 1 105 ? 1.099 -0.803 -16.559 1.00 98.31 105 ARG A C 1
ATOM 817 O O . ARG A 1 105 ? 0.284 -1.143 -15.700 1.00 98.31 105 ARG A O 1
ATOM 824 N N . ILE A 1 106 ? 2.224 -0.160 -16.263 1.00 98.50 106 ILE A N 1
ATOM 825 C CA . ILE A 1 106 ? 2.642 0.236 -14.920 1.00 98.50 106 ILE A CA 1
ATOM 826 C C . ILE A 1 106 ? 2.707 1.763 -14.846 1.00 98.50 106 ILE A C 1
ATOM 828 O O . ILE A 1 106 ? 3.566 2.418 -15.424 1.00 98.50 106 ILE A O 1
ATOM 832 N N . MET A 1 107 ? 1.810 2.355 -14.058 1.00 98.06 107 MET A N 1
ATOM 833 C CA . MET A 1 107 ? 1.870 3.776 -13.713 1.00 98.06 107 MET A CA 1
ATOM 834 C C . MET A 1 107 ? 2.317 3.930 -12.266 1.00 98.06 107 MET A C 1
ATOM 836 O O . MET A 1 107 ? 1.635 3.467 -11.351 1.00 98.06 107 MET A O 1
ATOM 840 N N . ALA A 1 108 ? 3.439 4.612 -12.048 1.00 96.06 108 ALA A N 1
ATOM 841 C CA . ALA A 1 108 ? 3.989 4.811 -10.716 1.00 96.06 108 ALA A CA 1
ATOM 842 C C . ALA A 1 108 ? 4.262 6.295 -10.442 1.00 96.06 108 ALA A C 1
ATOM 844 O O . ALA A 1 108 ? 4.960 6.968 -11.197 1.00 96.06 108 ALA A O 1
ATOM 845 N N . LYS A 1 109 ? 3.735 6.800 -9.323 1.00 96.12 109 LYS A N 1
ATOM 846 C CA . LYS A 1 109 ? 4.057 8.124 -8.781 1.00 96.12 109 LYS A CA 1
ATOM 847 C C . LYS A 1 109 ? 4.688 7.942 -7.412 1.00 96.12 109 LYS A C 1
ATOM 849 O O . LYS A 1 109 ? 4.071 7.401 -6.501 1.00 96.12 109 LYS A O 1
ATOM 854 N N . MET A 1 110 ? 5.910 8.431 -7.265 1.00 96.25 110 MET A N 1
ATOM 855 C CA . MET A 1 110 ? 6.651 8.408 -6.008 1.00 96.25 110 MET A CA 1
ATOM 856 C C . MET A 1 110 ? 7.560 9.634 -5.916 1.00 96.25 110 MET A C 1
ATOM 858 O O . MET A 1 110 ? 7.645 10.414 -6.867 1.00 96.25 110 MET A O 1
ATOM 862 N N . ASN A 1 111 ? 8.196 9.824 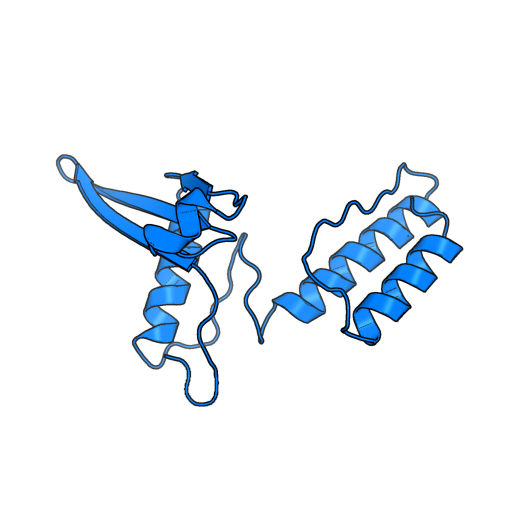-4.761 1.00 94.50 111 ASN A N 1
ATOM 863 C CA . ASN A 1 111 ? 9.202 10.874 -4.580 1.00 94.50 111 ASN A CA 1
ATOM 864 C C . ASN A 1 111 ? 10.580 10.412 -5.063 1.00 94.50 111 ASN A C 1
ATOM 866 O O . ASN A 1 111 ? 11.328 11.200 -5.628 1.00 94.50 111 ASN A O 1
ATOM 870 N N . SER A 1 112 ? 10.901 9.134 -4.859 1.00 96.19 112 SER A N 1
ATOM 871 C CA . SER A 1 112 ? 12.157 8.526 -5.283 1.00 96.19 112 SER A CA 1
ATOM 872 C C . SER A 1 112 ? 11.972 7.039 -5.582 1.00 96.19 112 SER A C 1
ATOM 874 O O . SER A 1 112 ? 11.200 6.355 -4.909 1.00 96.19 112 SER A O 1
ATOM 876 N N . LEU A 1 113 ? 12.705 6.554 -6.586 1.00 97.38 113 LEU A N 1
ATOM 877 C CA . LEU A 1 113 ? 12.847 5.142 -6.931 1.00 97.38 113 LEU A CA 1
ATOM 878 C C . LEU A 1 113 ? 14.320 4.765 -6.764 1.00 97.38 113 LEU A C 1
ATOM 880 O O . LEU A 1 113 ? 15.161 5.251 -7.514 1.00 97.38 113 LEU A O 1
ATOM 884 N N . SER A 1 114 ? 14.640 3.941 -5.768 1.00 96.25 114 SER A N 1
ATOM 885 C CA . SER A 1 114 ? 16.036 3.621 -5.435 1.00 96.25 114 SER A CA 1
ATOM 886 C C . SER A 1 114 ? 16.271 2.173 -5.004 1.00 96.25 114 SER A C 1
ATOM 888 O O . SER A 1 114 ? 17.369 1.853 -4.565 1.00 96.25 114 SER A O 1
ATOM 890 N N . GLU A 1 115 ? 15.260 1.301 -5.074 1.00 97.38 115 GLU A N 1
ATOM 891 C CA . GLU A 1 115 ? 15.415 -0.115 -4.722 1.00 97.38 115 GLU A CA 1
ATOM 892 C C . GLU A 1 115 ? 15.852 -0.906 -5.969 1.00 97.38 115 GLU A C 1
ATOM 894 O O . GLU A 1 115 ? 15.077 -0.971 -6.928 1.00 97.38 115 GLU A O 1
ATOM 899 N N . PRO A 1 116 ? 17.073 -1.480 -5.997 1.00 98.12 116 PRO A N 1
ATOM 900 C CA . PRO A 1 116 ? 17.637 -2.073 -7.211 1.00 98.12 116 PRO A CA 1
ATOM 901 C C . PRO A 1 116 ? 16.814 -3.221 -7.798 1.00 98.12 116 PRO A C 1
ATOM 903 O O . PRO A 1 116 ? 16.712 -3.327 -9.017 1.00 98.12 116 PRO A O 1
ATOM 906 N N . THR A 1 117 ? 16.198 -4.058 -6.960 1.00 98.38 117 THR A N 1
ATOM 907 C CA . THR A 1 117 ? 15.435 -5.231 -7.420 1.00 98.38 117 THR A CA 1
ATOM 908 C C . THR A 1 117 ? 14.162 -4.811 -8.147 1.00 98.38 117 THR A C 1
ATOM 910 O O . THR A 1 117 ? 13.855 -5.326 -9.218 1.00 98.38 117 THR A O 1
ATOM 913 N N . VAL A 1 118 ? 13.433 -3.835 -7.604 1.00 98.31 118 VAL A N 1
ATOM 914 C CA . VAL A 1 118 ? 12.261 -3.239 -8.253 1.00 98.31 118 VAL A CA 1
ATOM 915 C C . VAL A 1 118 ? 12.667 -2.518 -9.537 1.00 98.31 118 VAL A C 1
ATOM 917 O O . VAL A 1 118 ? 11.965 -2.649 -10.533 1.00 98.31 118 VAL A O 1
ATOM 920 N N . ILE A 1 119 ? 13.794 -1.797 -9.553 1.00 98.56 119 ILE A N 1
ATOM 921 C CA . ILE A 1 119 ? 14.306 -1.155 -10.778 1.00 98.56 119 ILE A CA 1
ATOM 922 C C . ILE A 1 119 ? 14.587 -2.205 -11.860 1.00 98.56 119 ILE A C 1
ATOM 924 O O . ILE A 1 119 ? 14.155 -2.038 -12.999 1.00 98.56 119 ILE A O 1
ATOM 928 N N . GLN A 1 120 ? 15.250 -3.305 -11.502 1.00 98.69 120 GLN A N 1
ATOM 929 C CA . GLN A 1 120 ? 15.543 -4.396 -12.427 1.00 98.69 120 GLN A CA 1
ATOM 930 C C . GLN A 1 120 ? 14.262 -5.055 -12.960 1.00 98.69 120 GLN A C 1
ATOM 932 O O . GLN A 1 120 ? 14.124 -5.232 -14.168 1.00 98.69 120 GLN A O 1
ATOM 937 N N . ALA A 1 121 ? 13.285 -5.320 -12.092 1.00 98.62 121 ALA A N 1
ATOM 938 C CA . ALA A 1 121 ? 11.991 -5.865 -12.500 1.00 98.62 121 ALA A CA 1
ATOM 939 C C . ALA A 1 121 ? 11.225 -4.919 -13.447 1.00 98.62 121 ALA A C 1
ATOM 941 O O . ALA A 1 121 ? 10.544 -5.372 -14.365 1.00 98.62 121 ALA A O 1
ATOM 942 N N . LEU A 1 122 ? 11.343 -3.598 -13.266 1.00 98.62 122 LEU A N 1
ATOM 943 C CA . LEU A 1 122 ? 10.762 -2.619 -14.191 1.00 98.62 122 LEU A CA 1
ATOM 944 C C . LEU A 1 122 ? 11.475 -2.616 -15.553 1.00 98.62 122 LEU A C 1
ATOM 946 O O . LEU A 1 122 ? 10.807 -2.460 -16.576 1.00 98.62 122 LEU A O 1
ATOM 950 N N . TYR A 1 123 ? 12.797 -2.827 -15.595 1.00 98.62 123 TYR A N 1
ATOM 951 C CA . TYR A 1 123 ? 13.507 -3.032 -16.864 1.00 98.62 123 TYR A CA 1
ATOM 952 C C . TYR A 1 123 ? 13.027 -4.293 -17.583 1.00 98.62 123 TYR A C 1
ATOM 954 O O . TYR A 1 123 ? 12.757 -4.240 -18.781 1.00 98.62 123 TYR A O 1
ATOM 962 N N . GLU A 1 124 ? 12.860 -5.400 -16.863 1.00 98.62 124 GLU A N 1
ATOM 963 C CA . GLU A 1 124 ? 12.308 -6.643 -17.417 1.00 98.62 124 GLU A CA 1
ATOM 964 C C . GLU A 1 124 ? 10.884 -6.443 -17.953 1.00 98.62 124 GLU A C 1
ATOM 966 O O . GLU A 1 124 ? 10.571 -6.905 -19.051 1.00 98.62 124 GLU A O 1
ATOM 971 N N . ALA A 1 125 ? 10.047 -5.686 -17.236 1.00 98.69 125 ALA A N 1
ATOM 972 C CA . ALA A 1 125 ? 8.706 -5.328 -17.690 1.00 98.69 125 ALA A CA 1
ATOM 973 C C . ALA A 1 125 ? 8.715 -4.520 -18.989 1.00 98.69 125 ALA A C 1
ATOM 975 O O . ALA A 1 125 ? 7.984 -4.849 -19.924 1.00 98.69 125 ALA A O 1
ATOM 976 N N . SER A 1 126 ? 9.587 -3.517 -19.075 1.00 98.38 126 SER A N 1
ATOM 977 C CA . SER A 1 126 ? 9.769 -2.721 -20.291 1.00 98.38 126 SER A CA 1
ATOM 978 C C . SER A 1 126 ? 10.206 -3.587 -21.479 1.00 98.38 126 SER A C 1
ATOM 980 O O . SER A 1 126 ? 9.599 -3.524 -22.548 1.00 98.38 126 SER A O 1
ATOM 982 N N . ILE A 1 127 ? 11.191 -4.474 -21.281 1.00 98.38 127 ILE A N 1
ATOM 983 C CA . ILE A 1 127 ? 11.674 -5.403 -22.320 1.00 98.38 127 ILE A CA 1
ATOM 984 C C . ILE A 1 127 ? 10.558 -6.346 -22.793 1.00 98.38 127 ILE A C 1
ATOM 986 O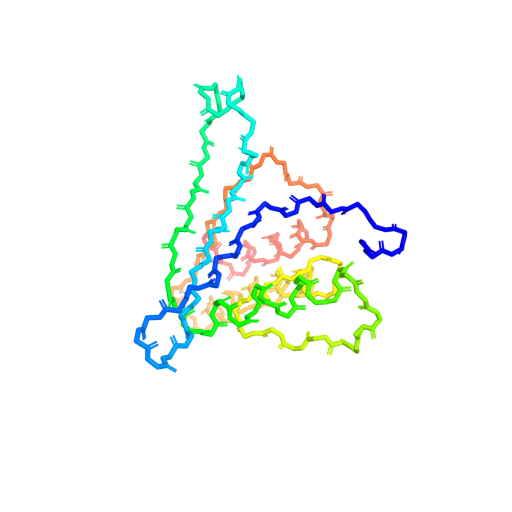 O . ILE A 1 127 ? 10.468 -6.643 -23.983 1.00 98.38 127 ILE A O 1
ATOM 990 N N . ALA A 1 128 ? 9.685 -6.787 -21.886 1.00 98.12 128 ALA A N 1
ATOM 991 C CA . ALA A 1 128 ? 8.538 -7.636 -22.205 1.00 98.12 128 ALA A CA 1
ATOM 992 C C . ALA A 1 128 ? 7.380 -6.897 -22.910 1.00 98.12 128 ALA A C 1
ATOM 994 O O . ALA A 1 128 ? 6.395 -7.534 -23.282 1.00 98.12 128 ALA A O 1
ATOM 995 N N . GLY A 1 129 ? 7.479 -5.576 -23.103 1.00 97.94 129 GLY A N 1
ATOM 996 C CA . GLY A 1 129 ? 6.468 -4.767 -23.787 1.00 97.94 129 GLY A CA 1
ATOM 997 C C . GLY A 1 129 ? 5.394 -4.164 -22.876 1.00 97.94 129 GLY A C 1
ATOM 998 O O . GLY A 1 129 ? 4.351 -3.737 -23.374 1.00 97.94 129 GLY A O 1
ATOM 999 N N . VAL A 1 130 ? 5.618 -4.118 -21.559 1.00 98.56 130 VAL A N 1
ATOM 1000 C CA . VAL A 1 130 ? 4.742 -3.404 -20.615 1.00 98.56 130 VAL A CA 1
ATOM 1001 C C . VAL A 1 130 ? 4.955 -1.891 -20.747 1.00 98.56 130 VAL A C 1
ATOM 1003 O O . VAL A 1 130 ? 6.096 -1.431 -20.795 1.00 98.56 130 VAL A O 1
ATOM 1006 N N . GLN A 1 131 ? 3.858 -1.122 -20.791 1.00 95.25 131 GLN A N 1
ATOM 1007 C CA . GLN A 1 131 ? 3.878 0.350 -20.873 1.00 95.25 131 GLN A CA 1
ATOM 1008 C C . GLN A 1 131 ? 4.084 1.055 -19.534 1.00 95.25 131 GLN A C 1
ATOM 1010 O O . GLN A 1 131 ? 3.615 0.521 -18.505 1.00 95.25 131 GLN A O 1
#

Foldseek 3Di:
DPPPDDDDWDKDWDWDDDPPDTFIKMKTKPDHPDPVVVVVDDMDIDIDRPPLVNVLVVVVVVVVVDPDPDDDHDPDADPPPGPVVVLLVLLVVLLVCLLVVHQHEDDDDDPDDDDVVSVVSVVVSVVSPHD

Secondary structure (DSSP, 8-state):
--TT-----EEEEEEEEETTEEEEEEEEESS-S-HHHHTTS---EEEE--HHHHHHHHHHHHHHHS-PPPP--SS---TTTTHHHHHHHHHHHHHHHHHTT---------S----HHHHHHHHHHHHTT--

Radius of gyration: 17.95 Å; chains: 1; bounding box: 44×37×47 Å